Protein AF-A0A6V7IV63-F1 (afdb_monomer_lite)

Sequence (88 aa):
TYGEETKLLYTNSANRDITPIINQINQSVYSLKEYDGNYTDLLAIAPHMAVLNIEDYDKHVMNLTITYNDTMQHALPIIINILSNAYY

Radius of gyration: 12.32 Å; chains: 1; bounding box: 32×22×32 Å

pLDDT: mean 80.25, std 11.69, range [46.47, 91.88]

Organism: NCBI:txid1563983

Foldseek 3Di:
DPQLVQAEEEEELAPDDPVQLQVQLCVRHNYYYYDDPPVVVLVVVDARYKYWYFNYDDLPDTDIDIDHDPNCPVVVVVSVVSSVRSSD

Secondary structure (DSSP, 8-state):
--TTT-EEEEEE-SSS--HHHHHHHHTTSSEEEE----HHHHHHS-SSEEEEEEEEE-SS-EEEEEEE-GGGGGGHHHHHHHHHHHH-

Structure (mmCIF, N/CA/C/O backbone):
data_AF-A0A6V7IV63-F1
#
_entry.id   AF-A0A6V7IV63-F1
#
loop_
_atom_site.group_PDB
_atom_site.id
_atom_site.type_symbol
_atom_site.label_atom_id
_atom_site.label_alt_id
_atom_site.label_comp_id
_atom_site.label_asym_id
_atom_site.label_entity_id
_atom_site.label_seq_id
_atom_site.pdbx_PDB_ins_code
_atom_site.Cartn_x
_atom_site.Cartn_y
_atom_site.Cartn_z
_atom_site.occupancy
_atom_site.B_iso_or_equiv
_atom_site.auth_seq_id
_atom_site.auth_comp_id
_atom_site.auth_asym_id
_atom_site.auth_atom_id
_atom_site.pdbx_PDB_model_num
ATOM 1 N N . THR A 1 1 ? 14.882 10.155 1.739 1.00 46.47 1 THR A N 1
ATOM 2 C CA . THR A 1 1 ? 15.607 9.448 0.665 1.00 46.47 1 THR A CA 1
ATOM 3 C C . THR A 1 1 ? 14.823 8.306 0.045 1.00 46.47 1 THR A C 1
ATOM 5 O O . THR A 1 1 ? 14.932 8.186 -1.155 1.00 46.47 1 THR A O 1
ATOM 8 N N . TYR A 1 2 ? 14.008 7.517 0.764 1.00 49.25 2 TYR A N 1
ATOM 9 C CA . TYR A 1 2 ? 13.196 6.459 0.117 1.00 49.25 2 TYR A CA 1
ATOM 10 C C . TYR A 1 2 ? 11.687 6.756 0.025 1.00 49.25 2 TYR A C 1
ATOM 12 O O . TYR A 1 2 ? 11.080 6.396 -0.971 1.00 49.25 2 TYR A O 1
ATOM 20 N N . GLY A 1 3 ? 11.080 7.466 0.991 1.00 52.28 3 GLY A N 1
ATOM 21 C CA . GLY A 1 3 ? 9.646 7.827 0.934 1.00 52.28 3 GLY A CA 1
ATOM 22 C C . GLY A 1 3 ? 9.253 8.672 -0.290 1.00 52.28 3 GLY A C 1
ATOM 23 O O . GLY A 1 3 ? 8.176 8.490 -0.849 1.00 52.28 3 GLY A O 1
ATOM 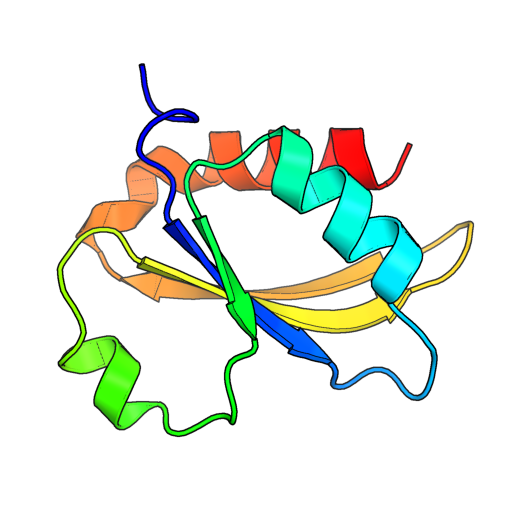24 N N . GLU A 1 4 ? 10.173 9.524 -0.757 1.00 55.78 4 GLU A N 1
ATOM 25 C CA . GLU A 1 4 ? 10.020 10.376 -1.949 1.00 55.78 4 GLU A CA 1
ATOM 26 C C . GLU A 1 4 ? 10.125 9.611 -3.279 1.00 55.78 4 GLU A C 1
ATOM 28 O O . GLU A 1 4 ? 9.852 10.181 -4.330 1.00 55.78 4 GLU A O 1
ATOM 33 N N . GLU A 1 5 ? 10.485 8.325 -3.249 1.00 67.19 5 GLU A N 1
ATOM 34 C CA . GLU A 1 5 ? 10.530 7.448 -4.428 1.00 67.19 5 GLU A CA 1
ATOM 35 C C . GLU A 1 5 ? 9.553 6.265 -4.311 1.00 67.19 5 GLU A C 1
ATOM 37 O O . GLU A 1 5 ? 9.360 5.520 -5.275 1.00 67.19 5 GLU A O 1
ATOM 42 N N . THR A 1 6 ? 8.903 6.092 -3.153 1.00 72.50 6 THR A N 1
ATOM 43 C CA . THR A 1 6 ? 7.983 4.980 -2.904 1.00 72.50 6 THR A CA 1
ATOM 44 C C . THR A 1 6 ? 6.740 5.117 -3.779 1.00 72.50 6 THR A C 1
ATOM 46 O O . THR A 1 6 ? 5.907 6.006 -3.581 1.00 72.50 6 THR A O 1
ATOM 49 N N . LYS A 1 7 ? 6.598 4.195 -4.732 1.00 81.31 7 LYS A N 1
ATOM 50 C CA . LYS A 1 7 ? 5.395 4.019 -5.547 1.00 81.31 7 LYS A CA 1
ATOM 51 C C . LYS A 1 7 ? 4.613 2.830 -5.018 1.00 81.31 7 LYS A C 1
ATOM 53 O O . LYS A 1 7 ? 5.122 1.708 -5.003 1.00 81.31 7 LYS A O 1
ATOM 58 N N . LEU A 1 8 ? 3.388 3.092 -4.588 1.00 86.38 8 LEU A N 1
ATOM 59 C CA . LEU A 1 8 ? 2.470 2.083 -4.094 1.00 86.38 8 LEU A CA 1
ATOM 60 C C . LEU A 1 8 ? 1.256 1.992 -5.006 1.00 86.38 8 LEU A C 1
ATOM 62 O O . LEU A 1 8 ? 0.749 2.982 -5.537 1.00 86.38 8 LEU A O 1
ATOM 66 N N . LEU A 1 9 ? 0.771 0.776 -5.146 1.00 88.69 9 LEU A N 1
ATOM 67 C CA . LEU A 1 9 ? -0.537 0.482 -5.686 1.00 88.69 9 LEU A CA 1
ATOM 68 C C . LEU A 1 9 ? -1.426 -0.012 -4.551 1.00 88.69 9 LEU A C 1
ATOM 70 O O . LEU A 1 9 ? -0.916 -0.530 -3.556 1.00 88.69 9 LEU A O 1
ATOM 74 N N . TYR A 1 10 ? -2.738 0.131 -4.680 1.00 90.38 10 TYR A N 1
ATOM 75 C CA . TYR A 1 10 ? -3.661 -0.415 -3.695 1.00 90.38 10 TYR A CA 1
ATOM 76 C C . TYR A 1 10 ? -4.893 -1.044 -4.328 1.00 90.38 10 TYR A C 1
ATOM 78 O O . TYR A 1 10 ? -5.355 -0.607 -5.376 1.00 90.38 10 TYR A O 1
ATOM 86 N N . THR A 1 11 ? -5.450 -2.034 -3.643 1.00 91.06 11 THR A N 1
ATOM 87 C CA . THR A 1 11 ? -6.734 -2.649 -3.972 1.00 91.06 11 THR A CA 1
ATOM 88 C C . THR A 1 11 ? -7.590 -2.685 -2.712 1.00 91.06 11 THR A C 1
ATOM 90 O O . THR A 1 11 ? -7.094 -2.982 -1.620 1.00 91.06 11 THR A O 1
ATOM 93 N N . ASN A 1 12 ? -8.875 -2.362 -2.856 1.00 90.25 12 ASN A N 1
ATOM 94 C CA . ASN A 1 12 ? -9.845 -2.482 -1.778 1.00 90.25 12 ASN A CA 1
ATOM 95 C C . ASN A 1 12 ? -10.566 -3.831 -1.863 1.00 90.25 12 ASN A C 1
ATOM 97 O O . ASN A 1 12 ? -11.503 -3.981 -2.643 1.00 90.25 12 ASN A O 1
ATOM 101 N N . SER A 1 13 ? -10.149 -4.796 -1.047 1.00 89.81 13 SER A N 1
ATOM 102 C CA . SER A 1 13 ? -10.902 -6.040 -0.838 1.00 89.81 13 SER A CA 1
ATOM 103 C C . SER A 1 13 ? -11.819 -5.963 0.387 1.00 89.81 13 SER A C 1
ATOM 105 O O . SER A 1 13 ? -12.562 -6.906 0.662 1.00 89.81 13 SER A O 1
ATOM 107 N N . ALA A 1 14 ? -11.788 -4.853 1.128 1.00 87.62 14 ALA A N 1
AT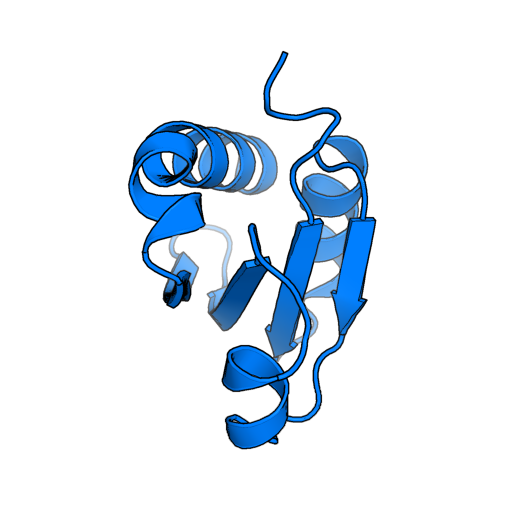OM 108 C CA . ALA A 1 14 ? -12.635 -4.645 2.284 1.00 87.62 14 ALA A CA 1
ATOM 109 C C . ALA A 1 14 ? -14.057 -4.270 1.849 1.00 87.62 14 ALA A C 1
ATOM 111 O O . ALA A 1 14 ? -14.276 -3.496 0.918 1.00 87.62 14 ALA A O 1
ATOM 112 N N . ASN A 1 15 ? -15.060 -4.753 2.584 1.00 87.56 15 ASN A N 1
ATOM 113 C CA . ASN A 1 15 ? -16.467 -4.427 2.325 1.00 87.56 15 ASN A CA 1
ATOM 114 C C . ASN A 1 15 ? -16.869 -3.043 2.891 1.00 87.56 15 ASN A C 1
ATOM 116 O O . ASN A 1 15 ? -17.928 -2.893 3.503 1.00 87.56 15 ASN A O 1
ATOM 120 N N . ARG A 1 16 ? -15.979 -2.047 2.784 1.00 88.31 16 ARG A N 1
ATOM 121 C CA . ARG A 1 16 ? -16.145 -0.696 3.345 1.00 88.31 16 ARG A CA 1
ATOM 122 C C . ARG A 1 16 ? -15.302 0.342 2.605 1.00 88.31 16 ARG A C 1
ATOM 124 O O . ARG A 1 16 ? -14.393 0.003 1.851 1.00 88.31 16 ARG A O 1
ATOM 131 N N . ASP A 1 17 ? -15.600 1.612 2.867 1.00 89.44 17 ASP A N 1
ATOM 132 C CA . ASP A 1 17 ? -14.836 2.738 2.336 1.00 89.44 17 ASP A CA 1
ATOM 133 C C . ASP A 1 17 ? -13.465 2.858 3.026 1.00 89.44 17 ASP A C 1
ATOM 135 O O . ASP A 1 17 ? -13.380 3.024 4.245 1.00 89.44 17 ASP A O 1
ATOM 139 N N . ILE A 1 18 ? -12.399 2.783 2.227 1.00 90.19 18 ILE A N 1
ATOM 140 C CA . ILE A 1 18 ? -11.002 2.928 2.664 1.00 90.19 18 ILE A CA 1
ATOM 141 C C . ILE A 1 18 ? -10.413 4.301 2.312 1.00 90.19 18 ILE A C 1
ATOM 143 O O . ILE A 1 18 ? -9.247 4.567 2.601 1.00 90.19 18 ILE A O 1
ATOM 147 N N . THR A 1 19 ? -11.202 5.204 1.723 1.00 91.75 19 THR A N 1
ATOM 148 C CA . THR A 1 19 ? -10.765 6.558 1.349 1.00 91.75 19 THR A CA 1
ATOM 149 C C . THR A 1 19 ? -10.028 7.297 2.479 1.00 91.75 19 THR A C 1
ATOM 151 O O . THR A 1 19 ? -9.007 7.926 2.189 1.00 91.75 19 THR A O 1
ATOM 154 N N . PRO A 1 20 ? -10.440 7.212 3.766 1.00 90.62 20 PRO A N 1
ATOM 155 C CA . PRO A 1 20 ? -9.722 7.884 4.850 1.00 90.62 20 PRO A CA 1
ATOM 156 C C . PRO A 1 20 ? -8.258 7.449 4.982 1.00 90.62 20 PRO A C 1
ATOM 158 O O . PRO A 1 20 ? -7.377 8.303 5.071 1.00 90.62 20 PRO A O 1
ATOM 161 N N . ILE A 1 21 ? -7.985 6.141 4.945 1.00 88.69 21 ILE A N 1
ATOM 162 C CA . ILE A 1 21 ? -6.622 5.620 5.095 1.00 88.69 21 ILE A CA 1
ATOM 163 C C . ILE A 1 21 ? -5.801 5.808 3.815 1.00 88.69 21 ILE A C 1
ATOM 165 O O . ILE A 1 21 ? -4.623 6.149 3.881 1.00 88.69 21 ILE A O 1
ATOM 169 N N . ILE A 1 22 ? -6.430 5.695 2.643 1.00 91.88 22 ILE A N 1
ATOM 170 C CA . ILE A 1 22 ? -5.782 5.982 1.356 1.00 91.88 22 ILE A CA 1
ATOM 171 C C . ILE A 1 22 ? -5.316 7.439 1.286 1.00 91.88 22 ILE A C 1
ATOM 173 O O . ILE A 1 22 ? -4.189 7.705 0.869 1.00 91.88 22 ILE A O 1
ATOM 177 N N . ASN A 1 23 ? -6.129 8.381 1.769 1.00 91.31 23 ASN A N 1
ATOM 178 C CA . ASN A 1 23 ? -5.751 9.792 1.826 1.00 91.31 23 ASN A CA 1
ATOM 179 C C . ASN A 1 23 ? -4.553 10.046 2.751 1.00 91.31 23 ASN A C 1
ATOM 181 O O . ASN A 1 23 ? -3.709 10.874 2.416 1.00 91.31 23 ASN A O 1
ATOM 185 N N . GLN A 1 24 ? -4.462 9.339 3.881 1.00 89.50 24 GLN A N 1
ATOM 186 C CA . GLN A 1 24 ? -3.321 9.429 4.799 1.00 89.50 24 GLN A CA 1
ATOM 187 C C . GLN A 1 24 ? -2.040 8.864 4.165 1.00 89.50 24 GLN A C 1
ATOM 189 O O . GLN A 1 24 ? -0.997 9.520 4.162 1.00 89.50 24 GLN A O 1
ATOM 194 N N . ILE A 1 25 ? -2.120 7.680 3.547 1.00 88.31 25 ILE A N 1
ATOM 195 C CA . ILE A 1 25 ? -0.975 7.050 2.871 1.00 88.31 25 ILE A CA 1
ATOM 196 C C . ILE A 1 25 ? -0.467 7.946 1.736 1.00 88.31 25 ILE A C 1
ATOM 198 O O . ILE A 1 25 ? 0.741 8.151 1.619 1.00 88.31 25 ILE A O 1
ATOM 202 N N . ASN A 1 26 ? -1.370 8.528 0.937 1.00 89.62 26 ASN A N 1
ATOM 203 C CA . ASN A 1 26 ? -1.020 9.370 -0.209 1.00 89.62 26 ASN A CA 1
ATOM 204 C C . ASN A 1 26 ? -0.211 10.626 0.168 1.00 89.62 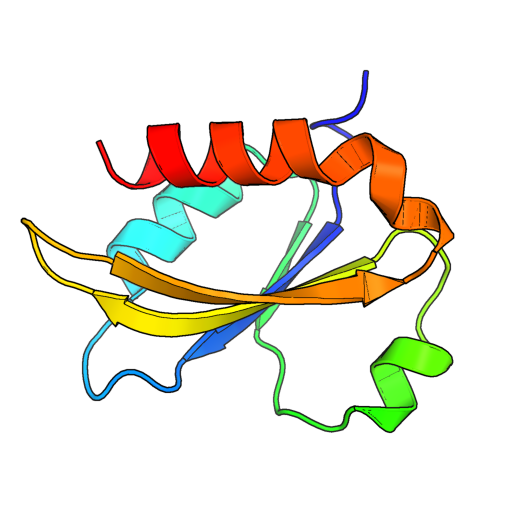26 ASN A C 1
ATOM 206 O O . ASN A 1 26 ? 0.508 11.159 -0.668 1.00 89.62 26 ASN A O 1
ATOM 210 N N . GLN A 1 27 ? -0.287 11.093 1.418 1.00 87.31 27 GLN A N 1
ATOM 211 C CA . GLN A 1 27 ? 0.527 12.219 1.898 1.00 87.31 27 GLN A CA 1
ATOM 212 C C . GLN A 1 27 ? 1.990 11.835 2.163 1.00 87.31 27 GLN A C 1
ATOM 214 O O . GLN A 1 27 ? 2.846 12.711 2.262 1.00 87.31 27 GLN A O 1
ATOM 219 N N . SER A 1 28 ? 2.278 10.538 2.294 1.00 84.75 28 SER A N 1
ATOM 220 C CA . SER A 1 28 ? 3.576 10.014 2.736 1.00 84.75 28 SER A CA 1
ATOM 221 C C . SER A 1 28 ? 4.351 9.271 1.643 1.00 84.75 28 SER A C 1
ATOM 223 O O . SER A 1 28 ? 5.463 8.801 1.893 1.00 84.75 28 SER A O 1
ATOM 225 N N . VAL A 1 29 ? 3.772 9.129 0.448 1.00 83.44 29 VAL A N 1
ATOM 226 C CA . VAL A 1 29 ? 4.355 8.391 -0.681 1.00 83.44 29 VAL A CA 1
ATOM 227 C C . VAL A 1 29 ? 4.415 9.266 -1.922 1.00 83.44 29 VAL A C 1
ATOM 229 O O . VAL A 1 29 ? 3.636 10.201 -2.079 1.00 83.44 29 VAL A O 1
ATOM 232 N N . TYR A 1 30 ? 5.318 8.935 -2.841 1.00 82.81 30 TYR A N 1
ATOM 233 C CA . TYR A 1 30 ? 5.448 9.663 -4.101 1.00 82.81 30 TYR A CA 1
ATOM 234 C C . TYR A 1 30 ? 4.251 9.454 -5.034 1.00 82.81 30 TYR A C 1
ATOM 236 O O . TYR A 1 30 ? 3.806 10.371 -5.722 1.00 82.81 30 TYR A O 1
ATOM 244 N N . SER A 1 31 ? 3.744 8.223 -5.100 1.00 84.25 31 SER A N 1
ATOM 245 C CA . SER A 1 31 ? 2.581 7.893 -5.916 1.00 84.25 31 SER A CA 1
ATOM 246 C C . SER A 1 31 ? 1.794 6.766 -5.273 1.00 84.25 31 SER A C 1
ATOM 248 O O . SER A 1 31 ? 2.366 5.726 -4.951 1.00 84.25 31 SER A O 1
ATOM 250 N N . LEU A 1 32 ? 0.487 6.977 -5.136 1.00 87.81 32 LEU A N 1
ATOM 251 C CA . LEU A 1 32 ? -0.486 5.961 -4.765 1.00 87.81 32 LEU A CA 1
ATOM 252 C C . LEU A 1 32 ? -1.539 5.867 -5.870 1.00 87.81 32 LEU A C 1
ATOM 254 O O . LEU A 1 32 ? -2.127 6.881 -6.249 1.00 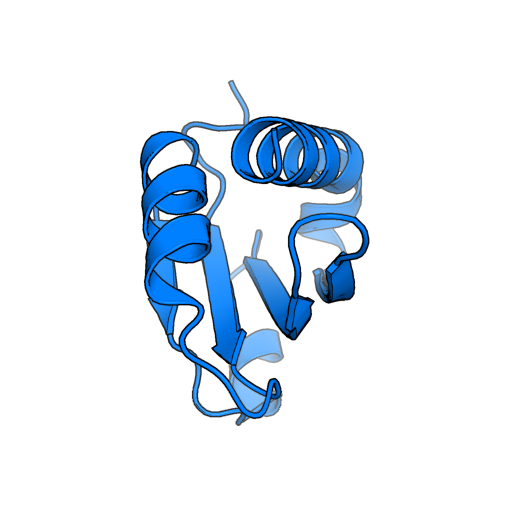87.81 32 LEU A O 1
ATOM 258 N N . LYS A 1 33 ? -1.766 4.672 -6.416 1.00 87.25 33 LYS A N 1
ATOM 259 C CA . LYS A 1 33 ? -2.798 4.446 -7.440 1.00 87.25 33 LYS A CA 1
ATOM 260 C C . LYS A 1 33 ? -3.613 3.205 -7.127 1.00 87.25 33 LYS A C 1
ATOM 262 O O . LYS A 1 33 ? -3.076 2.229 -6.613 1.00 87.25 33 LYS A O 1
ATOM 267 N N . GLU A 1 34 ? -4.895 3.251 -7.458 1.00 87.06 34 GLU A N 1
ATOM 268 C CA . GLU A 1 34 ? -5.746 2.070 -7.382 1.00 87.06 34 GLU A CA 1
ATOM 269 C C . GLU A 1 34 ? -5.322 1.050 -8.445 1.00 87.06 34 GLU A C 1
ATOM 271 O O . GLU A 1 34 ? -4.859 1.415 -9.530 1.00 87.06 34 GLU A O 1
ATOM 276 N N . TYR A 1 35 ? -5.454 -0.225 -8.105 1.00 81.69 35 TYR A N 1
ATOM 277 C CA . TYR A 1 35 ? -5.045 -1.357 -8.910 1.00 81.69 35 TYR A CA 1
ATOM 278 C C . TYR A 1 35 ? -6.150 -2.409 -8.954 1.00 81.69 35 TYR A C 1
ATOM 280 O O . TYR A 1 35 ? -6.689 -2.814 -7.923 1.00 81.69 35 TYR A O 1
ATOM 288 N N . ASP A 1 36 ? -6.469 -2.847 -10.168 1.00 75.25 36 ASP A N 1
ATOM 289 C CA . ASP A 1 36 ? -7.619 -3.686 -10.510 1.00 75.25 36 ASP A CA 1
ATOM 290 C C . ASP A 1 36 ? -7.327 -5.199 -10.466 1.00 75.25 36 ASP A C 1
ATOM 292 O O . ASP A 1 36 ? -8.223 -6.007 -10.707 1.00 75.25 36 ASP A O 1
ATOM 296 N N . GLY A 1 37 ? -6.102 -5.599 -10.105 1.00 67.00 37 GLY A N 1
ATOM 297 C CA . GLY A 1 37 ? -5.766 -6.991 -9.789 1.00 67.00 37 GLY A CA 1
ATOM 298 C C . GLY A 1 37 ? -5.138 -7.812 -10.921 1.00 67.00 37 GLY A C 1
ATOM 299 O O . GLY A 1 37 ? -4.984 -9.024 -10.762 1.00 67.00 37 GLY A O 1
ATOM 300 N N . ASN A 1 38 ? -4.736 -7.218 -12.051 1.00 69.12 38 ASN A N 1
ATOM 301 C CA . ASN A 1 38 ? -4.027 -7.966 -13.098 1.00 69.12 38 ASN A CA 1
ATOM 302 C C . ASN A 1 38 ? -2.544 -8.215 -12.752 1.00 69.12 38 ASN A C 1
ATOM 304 O O . ASN A 1 38 ? -1.657 -7.484 -13.203 1.00 69.12 38 ASN A O 1
ATOM 308 N N . TYR A 1 39 ? -2.259 -9.210 -11.899 1.00 56.62 39 TYR A N 1
ATOM 309 C CA . TYR A 1 39 ? -0.931 -9.465 -11.297 1.00 56.62 39 TYR A CA 1
ATOM 310 C C . TYR A 1 39 ? 0.224 -9.595 -12.303 1.00 56.62 39 TYR A C 1
ATOM 312 O O . TYR A 1 39 ? 1.377 -9.346 -11.949 1.00 56.62 39 TYR A O 1
ATOM 320 N N . THR A 1 40 ? -0.062 -9.960 -13.556 1.00 57.44 40 THR A N 1
ATOM 321 C CA . THR A 1 40 ? 0.945 -10.028 -14.627 1.00 57.44 40 THR A CA 1
ATOM 322 C C . THR A 1 40 ? 1.541 -8.656 -14.924 1.00 57.44 40 THR A C 1
ATOM 324 O O . THR A 1 40 ? 2.732 -8.548 -15.220 1.00 57.44 40 THR A O 1
ATOM 327 N N . ASP A 1 41 ? 0.750 -7.603 -14.737 1.00 57.16 41 ASP A N 1
ATOM 328 C CA . ASP A 1 41 ? 1.223 -6.243 -14.887 1.00 57.16 41 ASP A CA 1
ATOM 329 C C . ASP A 1 41 ? 2.209 -5.889 -13.767 1.00 57.16 41 ASP A C 1
ATOM 331 O O . ASP A 1 41 ? 3.163 -5.189 -14.031 1.00 57.16 41 ASP A O 1
ATOM 335 N N . LEU A 1 42 ? 2.140 -6.438 -12.551 1.00 57.09 42 LEU A N 1
ATOM 336 C CA . LEU A 1 42 ? 3.142 -6.135 -11.506 1.00 57.09 42 LEU A CA 1
ATOM 337 C C . LEU A 1 42 ? 4.538 -6.681 -11.813 1.00 57.09 42 LEU A C 1
ATOM 339 O O . LEU A 1 42 ? 5.537 -6.115 -11.373 1.00 57.09 42 LEU A O 1
ATOM 343 N N . LEU A 1 43 ? 4.606 -7.776 -12.571 1.00 55.22 43 LEU A N 1
ATOM 344 C CA . LEU A 1 43 ? 5.864 -8.345 -13.054 1.00 55.22 43 LEU A CA 1
ATOM 345 C C . LEU A 1 43 ? 6.423 -7.557 -14.252 1.00 55.22 43 LEU A C 1
ATOM 347 O O . LEU A 1 43 ? 7.628 -7.596 -14.493 1.00 55.22 43 LEU A O 1
ATOM 351 N N . ALA A 1 44 ? 5.567 -6.835 -14.986 1.00 56.97 44 ALA A N 1
ATOM 352 C CA . ALA A 1 44 ? 5.932 -6.038 -16.159 1.00 56.97 44 ALA A CA 1
ATOM 353 C C . ALA A 1 44 ? 6.075 -4.525 -15.869 1.00 56.97 44 ALA A C 1
ATOM 355 O O . ALA A 1 44 ? 6.826 -3.824 -16.551 1.00 56.97 44 ALA A O 1
ATOM 356 N N . ILE A 1 45 ? 5.379 -4.007 -14.854 1.00 58.19 45 ILE A N 1
ATOM 357 C CA . ILE A 1 45 ? 5.355 -2.608 -14.431 1.00 58.19 45 ILE A CA 1
ATOM 358 C C . ILE A 1 45 ? 6.527 -2.397 -13.471 1.00 58.19 45 ILE A C 1
ATOM 360 O O . ILE A 1 45 ? 6.356 -2.423 -12.264 1.00 58.19 45 ILE A O 1
ATOM 364 N N . ALA A 1 46 ? 7.703 -2.152 -14.043 1.00 61.72 46 ALA A N 1
ATOM 365 C CA . ALA A 1 46 ? 8.843 -1.446 -13.454 1.00 61.72 46 ALA A CA 1
ATOM 366 C C . ALA A 1 46 ? 9.431 -1.938 -12.094 1.00 61.72 46 ALA A C 1
ATOM 368 O O . ALA A 1 46 ? 8.747 -2.379 -11.173 1.00 61.72 46 ALA A O 1
ATOM 369 N N . PRO A 1 47 ? 10.754 -1.809 -11.896 1.00 63.47 47 PRO A N 1
ATOM 370 C CA . PRO A 1 47 ? 11.355 -2.002 -10.576 1.00 63.47 47 PRO A CA 1
ATOM 371 C C . PRO A 1 47 ? 10.768 -1.022 -9.537 1.00 63.47 47 PRO A C 1
ATOM 373 O O . PRO A 1 47 ? 10.263 0.047 -9.882 1.00 63.47 47 PRO A O 1
ATOM 376 N N . HIS A 1 48 ? 10.880 -1.388 -8.259 1.00 70.56 48 HIS A N 1
ATOM 377 C CA . HIS A 1 48 ? 10.459 -0.608 -7.088 1.00 70.56 48 HIS A CA 1
ATOM 378 C C . HIS A 1 48 ? 8.943 -0.407 -6.934 1.00 70.56 48 HIS A C 1
ATOM 380 O O . HIS A 1 48 ? 8.482 0.709 -6.692 1.00 70.56 48 HIS A O 1
ATOM 386 N N . MET A 1 49 ? 8.161 -1.485 -7.040 1.00 76.06 49 MET A N 1
ATOM 387 C CA . MET A 1 49 ? 6.710 -1.441 -6.829 1.00 76.06 49 MET A CA 1
ATOM 388 C C . MET A 1 49 ? 6.248 -2.367 -5.703 1.00 76.06 49 MET A C 1
ATOM 390 O O . MET A 1 49 ? 6.778 -3.467 -5.523 1.00 76.06 49 MET A O 1
ATOM 394 N N . ALA A 1 50 ? 5.217 -1.918 -4.987 1.00 83.69 50 ALA A N 1
ATOM 395 C CA . ALA A 1 50 ? 4.469 -2.715 -4.026 1.00 83.69 50 ALA A CA 1
ATOM 396 C C . ALA A 1 50 ? 2.961 -2.452 -4.163 1.00 83.69 50 ALA A C 1
ATOM 398 O O . ALA A 1 50 ? 2.543 -1.343 -4.492 1.00 83.69 50 ALA A O 1
ATOM 399 N N . VAL A 1 51 ? 2.157 -3.476 -3.895 1.00 86.75 51 VAL A N 1
ATOM 400 C CA . VAL A 1 51 ? 0.694 -3.431 -3.868 1.00 86.75 51 VAL A CA 1
ATOM 401 C C . VAL A 1 51 ? 0.212 -3.696 -2.458 1.00 86.75 51 VAL A C 1
ATOM 403 O O . VAL A 1 51 ? 0.614 -4.678 -1.833 1.00 86.75 51 VAL A O 1
ATOM 406 N N . LEU A 1 52 ? -0.673 -2.829 -1.990 1.00 89.19 52 LEU A N 1
ATOM 407 C CA . LEU A 1 52 ? -1.381 -2.944 -0.731 1.00 89.19 52 LEU A CA 1
ATOM 408 C C . LEU A 1 52 ? -2.791 -3.466 -0.998 1.00 89.19 52 LEU A C 1
ATOM 410 O O . LEU A 1 52 ? -3.620 -2.758 -1.561 1.00 89.19 52 LEU A O 1
ATOM 414 N N . ASN A 1 53 ? -3.084 -4.688 -0.577 1.00 90.38 53 ASN A N 1
ATOM 415 C CA . ASN A 1 53 ? -4.452 -5.183 -0.550 1.00 90.38 53 ASN A CA 1
ATOM 416 C C . ASN A 1 53 ? -5.025 -4.970 0.850 1.00 90.38 53 ASN A C 1
ATOM 418 O O . ASN A 1 53 ? -4.538 -5.582 1.798 1.00 90.38 53 ASN A O 1
ATOM 422 N N . ILE A 1 54 ? -6.027 -4.104 0.985 1.00 89.44 54 ILE A N 1
ATOM 423 C CA . ILE A 1 54 ? -6.704 -3.875 2.266 1.00 89.44 54 ILE A CA 1
ATOM 424 C C . ILE A 1 54 ? -7.906 -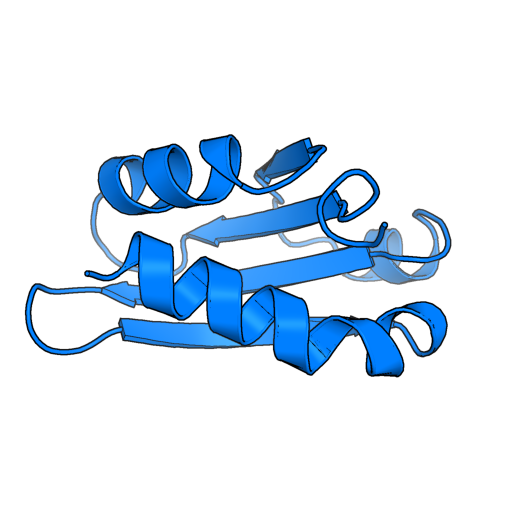4.814 2.329 1.00 89.44 54 ILE A C 1
ATOM 426 O O . ILE A 1 54 ? -8.810 -4.723 1.502 1.00 89.44 54 ILE A O 1
ATOM 430 N N . GLU A 1 55 ? -7.891 -5.728 3.295 1.00 90.12 55 GLU A N 1
ATOM 431 C CA . GLU A 1 55 ? -8.884 -6.798 3.454 1.00 90.12 55 GLU A CA 1
ATOM 432 C C . GLU A 1 55 ? -9.915 -6.450 4.530 1.00 90.12 55 GLU A C 1
ATOM 434 O O . GLU A 1 55 ? -11.102 -6.727 4.374 1.00 90.12 55 GLU A O 1
ATOM 439 N N . ASP A 1 56 ? -9.477 -5.797 5.608 1.00 87.00 56 ASP A N 1
ATOM 440 C CA . ASP A 1 56 ? -10.359 -5.211 6.614 1.00 87.00 56 ASP A CA 1
ATOM 441 C C . ASP A 1 56 ? -9.695 -3.990 7.256 1.00 87.00 56 ASP A C 1
ATOM 443 O O . ASP A 1 56 ? -8.470 -3.893 7.337 1.00 87.00 56 ASP A O 1
ATOM 447 N N . TYR A 1 57 ? -10.509 -3.044 7.709 1.00 82.62 57 TYR A N 1
ATOM 448 C CA . TYR A 1 57 ? -10.033 -1.812 8.331 1.00 82.62 57 TYR A CA 1
ATOM 449 C C . TYR A 1 57 ? -11.082 -1.238 9.281 1.00 82.62 57 TYR A C 1
ATOM 451 O O . TYR A 1 57 ? -12.150 -0.794 8.860 1.00 82.62 57 TYR A O 1
ATOM 459 N N . ASP A 1 58 ? -10.785 -1.187 10.571 1.00 82.94 58 ASP A N 1
ATOM 460 C CA . ASP A 1 58 ? -11.561 -0.424 11.542 1.00 82.94 58 ASP A CA 1
ATOM 461 C C . ASP A 1 58 ? -10.654 0.406 12.466 1.00 82.94 58 ASP A C 1
ATOM 463 O O . ASP A 1 58 ? -9.469 0.583 12.205 1.00 82.94 58 ASP A O 1
ATOM 467 N N . LYS A 1 59 ? -11.228 0.987 13.527 1.00 76.00 59 LYS A N 1
ATOM 468 C CA . LYS A 1 59 ? -10.483 1.831 14.477 1.00 76.00 59 LYS A CA 1
ATOM 469 C C . LYS A 1 59 ? -9.489 1.058 15.361 1.00 76.00 59 LYS A C 1
ATOM 471 O O . LYS A 1 59 ? -8.716 1.688 16.076 1.00 76.00 59 LYS A O 1
ATOM 476 N N . HIS A 1 60 ? -9.555 -0.270 15.385 1.00 81.50 60 HIS A N 1
ATOM 477 C CA . HIS A 1 60 ? -8.785 -1.146 16.270 1.00 81.50 60 HIS A CA 1
ATOM 478 C C . HIS A 1 60 ? -7.900 -2.144 15.514 1.00 81.50 60 HIS A C 1
ATOM 480 O O . HIS A 1 60 ? -6.854 -2.518 16.043 1.00 81.50 60 HIS A O 1
ATOM 486 N N . VAL A 1 61 ? -8.283 -2.549 14.300 1.00 84.94 61 VAL A N 1
ATOM 487 C CA . VAL A 1 61 ? -7.565 -3.532 13.487 1.00 84.94 61 VAL A CA 1
ATOM 488 C C . VAL A 1 61 ? -7.533 -3.120 12.013 1.00 84.94 61 VAL A C 1
ATOM 490 O O . VAL A 1 61 ? -8.542 -2.724 11.431 1.00 84.94 61 VAL A O 1
ATOM 493 N N . MET A 1 62 ? -6.370 -3.290 11.383 1.00 85.94 62 MET A N 1
ATOM 494 C CA . MET A 1 62 ? -6.194 -3.234 9.933 1.00 85.94 62 MET A CA 1
ATOM 495 C C . MET A 1 62 ? -5.600 -4.559 9.452 1.00 85.94 62 MET A C 1
ATOM 497 O O . MET A 1 62 ? -4.491 -4.918 9.845 1.00 85.94 62 MET A O 1
ATOM 501 N N . ASN A 1 63 ? -6.328 -5.257 8.582 1.00 90.62 63 ASN A N 1
ATOM 502 C CA . ASN A 1 63 ? -5.867 -6.468 7.912 1.00 90.62 63 ASN A CA 1
ATOM 503 C C . ASN A 1 63 ? -5.478 -6.116 6.480 1.00 90.62 63 ASN A C 1
ATOM 505 O O . ASN A 1 63 ? -6.290 -5.593 5.711 1.00 90.62 63 ASN A O 1
ATOM 509 N N . LEU A 1 64 ? -4.226 -6.391 6.129 1.00 90.69 64 LEU A N 1
ATOM 510 C CA . LEU A 1 64 ? -3.690 -6.079 4.815 1.00 90.69 64 LEU A CA 1
ATOM 511 C C . LEU A 1 64 ? -2.678 -7.128 4.365 1.00 90.69 64 LEU A C 1
ATOM 513 O O . LEU A 1 64 ? -1.939 -7.686 5.177 1.00 90.69 64 LEU A O 1
ATOM 517 N N . THR A 1 65 ? -2.580 -7.293 3.051 1.00 90.50 65 THR A N 1
ATOM 518 C CA . THR A 1 65 ? -1.530 -8.067 2.390 1.00 90.50 65 THR A CA 1
ATOM 519 C C . THR A 1 65 ? -0.670 -7.130 1.543 1.00 90.50 65 THR A C 1
ATOM 521 O O . THR A 1 65 ? -1.194 -6.341 0.758 1.00 90.50 65 THR A O 1
ATOM 524 N N . ILE A 1 66 ? 0.659 -7.221 1.675 1.00 87.88 66 ILE A N 1
ATOM 525 C CA . ILE A 1 66 ? 1.615 -6.469 0.846 1.00 87.88 66 ILE A CA 1
ATOM 526 C C . ILE A 1 66 ? 2.275 -7.426 -0.142 1.00 87.88 66 ILE A C 1
ATOM 528 O O . ILE A 1 66 ? 2.926 -8.384 0.265 1.00 87.88 66 ILE A O 1
ATOM 532 N N . THR A 1 67 ? 2.152 -7.144 -1.437 1.00 86.00 67 THR A N 1
ATOM 533 C CA . THR A 1 67 ? 2.883 -7.851 -2.503 1.00 86.00 67 THR A CA 1
ATOM 534 C C . THR A 1 67 ? 3.914 -6.910 -3.109 1.00 86.00 67 THR A C 1
ATOM 536 O O . THR A 1 67 ? 3.574 -5.789 -3.464 1.00 86.00 67 THR A O 1
ATOM 539 N N . TYR A 1 68 ? 5.169 -7.327 -3.232 1.00 82.38 68 TYR A N 1
ATOM 540 C CA . TYR A 1 68 ? 6.263 -6.474 -3.704 1.00 82.38 68 TYR A CA 1
ATOM 541 C C . TYR A 1 68 ? 7.273 -7.289 -4.516 1.00 82.38 68 TYR A C 1
ATOM 543 O O . TYR A 1 68 ? 7.326 -8.512 -4.398 1.00 82.38 68 TYR A O 1
ATOM 551 N N . ASN A 1 69 ? 8.071 -6.612 -5.343 1.00 75.25 69 ASN A N 1
ATOM 552 C CA . ASN A 1 69 ? 9.161 -7.246 -6.091 1.00 75.25 69 ASN A CA 1
ATOM 553 C C . ASN A 1 69 ? 10.504 -7.177 -5.335 1.00 75.25 69 ASN A C 1
ATOM 555 O O . ASN A 1 69 ? 10.673 -6.362 -4.427 1.00 75.25 69 ASN A O 1
ATOM 559 N N . ASP A 1 70 ? 11.491 -7.987 -5.734 1.00 76.50 70 ASP A N 1
ATOM 560 C CA . ASP A 1 70 ? 12.789 -8.100 -5.036 1.00 76.50 70 ASP A CA 1
ATOM 561 C C . ASP A 1 70 ? 13.504 -6.752 -4.844 1.00 76.50 70 ASP A C 1
ATOM 563 O O . ASP A 1 70 ? 14.156 -6.512 -3.828 1.00 76.50 70 ASP A O 1
ATOM 567 N N . THR A 1 71 ? 13.325 -5.813 -5.777 1.00 76.25 71 THR A N 1
ATOM 568 C CA . THR A 1 71 ? 13.926 -4.470 -5.704 1.00 76.25 71 THR A CA 1
ATOM 569 C C . THR A 1 71 ? 13.303 -3.552 -4.638 1.00 76.25 71 THR A C 1
ATOM 571 O O . THR A 1 71 ? 13.818 -2.461 -4.396 1.00 76.25 71 THR A O 1
ATOM 574 N N . MET A 1 72 ? 12.216 -3.981 -3.988 1.00 79.00 72 MET A N 1
ATOM 575 C CA . MET A 1 72 ? 11.513 -3.278 -2.906 1.00 79.00 72 MET A CA 1
ATOM 576 C C . MET A 1 72 ? 11.769 -3.877 -1.515 1.00 79.00 72 MET A C 1
ATOM 578 O O . MET A 1 72 ? 11.349 -3.284 -0.521 1.00 79.00 72 MET A O 1
ATOM 582 N N . GLN A 1 73 ? 12.496 -4.996 -1.396 1.00 76.94 73 GLN A N 1
ATOM 583 C CA . GLN A 1 73 ? 12.692 -5.687 -0.109 1.00 76.94 73 GLN A CA 1
ATOM 584 C C . GLN A 1 73 ? 13.271 -4.779 0.994 1.00 76.94 73 GLN A C 1
ATOM 586 O O . GLN A 1 73 ? 12.890 -4.870 2.159 1.00 76.94 73 GLN A O 1
ATOM 591 N N . HIS A 1 74 ? 14.161 -3.852 0.628 1.00 79.75 74 HIS A N 1
ATOM 592 C CA . HIS A 1 74 ? 14.798 -2.926 1.568 1.00 79.75 74 HIS A CA 1
ATOM 593 C C . HIS A 1 74 ? 13.901 -1.737 1.947 1.00 79.75 74 HIS A C 1
ATOM 595 O O . HIS A 1 74 ? 14.175 -1.059 2.935 1.00 79.75 74 HIS A O 1
ATOM 601 N N . ALA A 1 75 ? 12.828 -1.492 1.190 1.00 79.38 75 ALA A N 1
ATOM 602 C CA . ALA A 1 75 ? 11.856 -0.433 1.449 1.00 79.38 75 ALA A CA 1
ATOM 603 C C . ALA A 1 75 ? 10.700 -0.895 2.355 1.00 79.38 75 ALA A C 1
ATOM 605 O O . ALA A 1 75 ? 9.951 -0.055 2.854 1.00 79.38 75 ALA A O 1
ATOM 606 N N . LEU A 1 76 ? 10.576 -2.200 2.636 1.00 82.00 76 LEU A N 1
ATOM 607 C CA . LEU A 1 76 ? 9.518 -2.744 3.496 1.00 82.00 76 LEU A CA 1
ATOM 608 C C . LEU A 1 76 ? 9.404 -2.054 4.861 1.00 82.00 76 LEU A C 1
ATOM 610 O O . LEU A 1 76 ? 8.288 -1.675 5.215 1.00 82.00 76 LEU A O 1
ATOM 614 N N . PRO A 1 77 ? 10.496 -1.810 5.617 1.00 86.50 77 PRO A N 1
ATOM 615 C CA . PRO A 1 77 ? 10.375 -1.132 6.908 1.00 86.50 77 PRO A CA 1
ATOM 616 C C . PRO A 1 77 ? 9.757 0.267 6.782 1.00 86.50 77 PRO A C 1
ATOM 618 O O . PRO A 1 77 ? 9.047 0.727 7.671 1.00 86.50 77 PRO A O 1
ATOM 621 N N . ILE A 1 78 ? 9.993 0.941 5.656 1.00 85.12 78 ILE A N 1
ATOM 622 C CA . ILE A 1 78 ? 9.477 2.283 5.380 1.00 85.12 78 ILE A CA 1
ATOM 623 C C . ILE A 1 78 ? 7.989 2.219 5.051 1.00 85.12 78 ILE A C 1
ATOM 625 O O . ILE A 1 78 ? 7.226 3.029 5.566 1.00 85.12 78 ILE A O 1
ATOM 629 N N . ILE A 1 79 ? 7.569 1.232 4.256 1.00 84.75 79 ILE A N 1
ATOM 630 C CA . ILE A 1 79 ? 6.151 0.995 3.961 1.00 84.75 79 ILE A CA 1
ATOM 631 C C . ILE A 1 79 ? 5.386 0.718 5.257 1.00 84.75 79 ILE A C 1
ATOM 633 O O . ILE A 1 79 ? 4.357 1.341 5.495 1.00 84.75 79 ILE A O 1
ATOM 637 N N . ILE A 1 80 ? 5.911 -0.139 6.138 1.00 88.12 80 ILE A N 1
ATOM 638 C CA . ILE A 1 80 ? 5.280 -0.419 7.436 1.00 88.12 80 ILE A CA 1
ATOM 639 C C . ILE A 1 80 ? 5.181 0.843 8.303 1.00 88.12 80 ILE A C 1
ATOM 641 O O . ILE A 1 80 ? 4.142 1.070 8.923 1.00 88.12 80 ILE A O 1
ATOM 645 N N . ASN A 1 81 ? 6.209 1.696 8.318 1.00 88.25 81 ASN A N 1
ATOM 646 C CA . ASN A 1 81 ? 6.156 2.966 9.048 1.00 88.25 81 ASN A CA 1
ATOM 647 C C . ASN A 1 81 ? 5.086 3.913 8.488 1.00 88.25 81 ASN A C 1
ATOM 649 O O . ASN A 1 81 ? 4.349 4.521 9.258 1.00 88.25 81 ASN A O 1
ATOM 653 N N . ILE A 1 82 ? 4.978 4.022 7.161 1.00 87.12 82 ILE A N 1
ATOM 654 C CA . ILE A 1 82 ? 3.944 4.832 6.502 1.00 87.12 82 ILE A CA 1
ATOM 655 C C . ILE A 1 82 ? 2.553 4.316 6.870 1.00 87.12 82 ILE A C 1
ATOM 657 O O . ILE A 1 82 ? 1.702 5.101 7.274 1.00 87.12 82 ILE A O 1
ATOM 661 N N . LEU A 1 83 ? 2.336 3.001 6.783 1.00 88.00 83 LEU A N 1
ATOM 662 C CA . LEU A 1 83 ? 1.065 2.371 7.143 1.00 88.00 83 LEU A CA 1
ATOM 663 C C . LEU A 1 83 ? 0.719 2.585 8.617 1.00 88.00 83 LEU A C 1
ATOM 665 O O . LEU A 1 83 ? 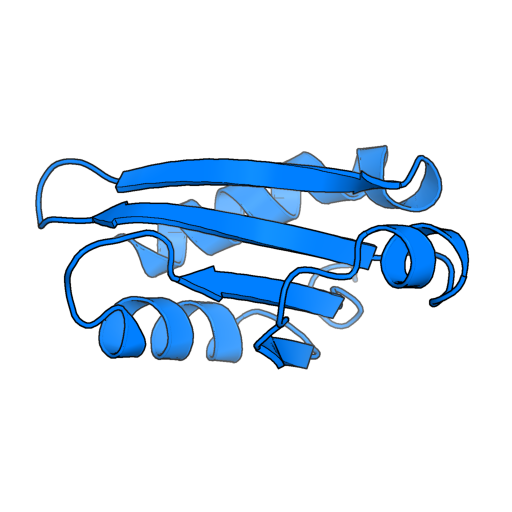-0.415 2.926 8.933 1.00 88.00 83 LEU A O 1
ATOM 669 N N . SER A 1 84 ? 1.703 2.448 9.507 1.00 86.94 84 SER A N 1
ATOM 670 C CA . SER A 1 84 ? 1.509 2.675 10.941 1.00 86.94 84 SER A CA 1
ATOM 671 C C . SER A 1 84 ? 1.114 4.126 11.219 1.00 86.94 84 SER A C 1
ATOM 673 O O . SER A 1 84 ? 0.169 4.366 11.958 1.00 86.94 84 SER A O 1
ATOM 675 N N . ASN A 1 85 ? 1.780 5.092 10.583 1.00 86.50 85 ASN A N 1
ATOM 676 C CA . ASN A 1 85 ? 1.445 6.510 10.730 1.00 86.50 85 ASN A CA 1
ATOM 677 C C . ASN A 1 85 ? 0.097 6.875 10.102 1.00 86.50 85 ASN A C 1
ATOM 679 O O . ASN A 1 85 ? -0.554 7.782 10.588 1.00 86.50 85 ASN A O 1
ATOM 683 N N . ALA A 1 86 ? -0.305 6.210 9.019 1.00 85.50 86 ALA A N 1
ATOM 684 C CA . ALA A 1 86 ? -1.590 6.457 8.371 1.00 85.50 86 ALA A CA 1
ATOM 685 C C . ALA A 1 86 ? -2.772 5.851 9.142 1.00 85.50 86 ALA A C 1
ATOM 687 O O . ALA A 1 86 ? -3.913 6.281 8.970 1.00 85.50 86 ALA A O 1
ATOM 688 N N . TYR A 1 87 ? -2.499 4.817 9.938 1.00 82.94 87 TYR A N 1
ATOM 689 C CA . TYR A 1 87 ? -3.483 4.145 10.772 1.00 82.94 87 TYR A CA 1
ATOM 690 C C . TYR A 1 87 ? -3.791 4.914 12.071 1.00 82.94 87 TYR A C 1
ATOM 692 O O . TYR A 1 87 ? -4.933 4.878 12.534 1.00 82.94 87 TYR A O 1
ATOM 700 N N . TYR A 1 88 ? -2.789 5.593 12.642 1.00 74.56 88 TYR A N 1
ATOM 701 C CA . TYR A 1 88 ? -2.907 6.431 13.845 1.00 74.56 88 TYR A CA 1
ATOM 702 C C . TYR A 1 88 ? -3.318 7.874 13.532 1.00 74.56 88 TYR A C 1
ATOM 704 O O . TYR A 1 88 ? -4.045 8.453 14.374 1.00 74.56 88 TYR A O 1
#